Protein AF-A0A415X924-F1 (afdb_monomer_lite)

Radius of gyration: 32.76 Å; chains: 1; bounding box: 97×47×59 Å

Foldseek 3Di:
DPPPPVFQAAPPPRHTDDPPDPDNHDPVVVVVVLLVVLQVPQVVDQDDLVVSCVVSVHDSVVVVVCVVVVVHDHCDPVNPPQQQQQPVPRHRDVDDNHHPVVVVVVVVVVVVPPDDDDDDDDDDDDDDDDD

Structure (mmCIF, N/CA/C/O backbone):
data_AF-A0A415X924-F1
#
_entry.id   AF-A0A415X924-F1
#
loop_
_atom_site.group_PDB
_atom_site.id
_atom_site.type_symbol
_atom_site.label_atom_id
_atom_site.label_alt_id
_atom_site.label_comp_id
_atom_site.label_asym_id
_atom_site.label_entity_id
_atom_site.label_seq_id
_atom_site.pdbx_PDB_ins_code
_atom_site.Cartn_x
_atom_site.Cartn_y
_atom_site.Cartn_z
_atom_site.occupancy
_atom_site.B_iso_or_equiv
_atom_site.auth_seq_id
_atom_site.auth_comp_id
_atom_site.auth_asym_id
_atom_site.auth_atom_id
_atom_site.pdbx_PDB_model_num
ATOM 1 N N . MET A 1 1 ? 17.040 6.379 -45.032 1.00 43.72 1 MET A N 1
ATOM 2 C CA . MET A 1 1 ? 16.933 5.286 -44.044 1.00 43.72 1 MET A CA 1
ATOM 3 C C . MET A 1 1 ? 16.400 5.889 -42.762 1.00 43.72 1 MET A C 1
ATOM 5 O O . MET A 1 1 ? 17.136 6.604 -42.101 1.00 43.72 1 MET A O 1
ATOM 9 N N . LEU A 1 2 ? 15.118 5.691 -42.460 1.00 49.84 2 LEU A N 1
ATOM 10 C CA . LEU A 1 2 ? 14.602 5.979 -41.124 1.00 49.84 2 LEU A CA 1
ATOM 11 C C . LEU A 1 2 ? 15.023 4.797 -40.253 1.00 49.84 2 LEU A C 1
ATOM 13 O O . LEU A 1 2 ? 14.582 3.675 -40.495 1.00 49.84 2 LEU A O 1
ATOM 17 N N . MET A 1 3 ? 15.944 5.028 -39.318 1.00 52.19 3 MET A N 1
ATOM 18 C CA . MET A 1 3 ? 16.185 4.083 -38.234 1.00 52.19 3 MET A CA 1
ATOM 19 C C . MET A 1 3 ? 14.890 4.053 -37.429 1.00 52.19 3 MET A C 1
ATOM 21 O O . MET A 1 3 ? 14.551 5.029 -36.769 1.00 52.19 3 MET A O 1
ATOM 25 N N . ILE A 1 4 ? 14.112 2.981 -37.577 1.00 60.72 4 ILE A N 1
ATOM 26 C CA . ILE A 1 4 ? 12.976 2.724 -36.697 1.00 60.72 4 ILE A CA 1
ATOM 27 C C . ILE A 1 4 ? 13.609 2.379 -35.356 1.00 60.72 4 ILE A C 1
ATOM 29 O O . ILE A 1 4 ? 13.983 1.235 -35.104 1.00 60.72 4 ILE A O 1
ATOM 33 N N . GLU A 1 5 ? 13.842 3.406 -34.548 1.00 61.72 5 GLU A N 1
ATOM 34 C CA . GLU A 1 5 ? 14.256 3.249 -33.168 1.00 61.72 5 GLU A CA 1
ATOM 35 C C . GLU A 1 5 ? 13.127 2.466 -32.498 1.00 61.72 5 GLU A C 1
ATOM 37 O O . GLU A 1 5 ? 11.981 2.912 -32.465 1.00 61.72 5 GLU A O 1
ATOM 42 N N . ASN A 1 6 ? 13.408 1.221 -32.110 1.00 61.34 6 ASN A N 1
ATOM 43 C CA . ASN A 1 6 ? 12.425 0.334 -31.506 1.00 61.34 6 ASN A CA 1
ATOM 44 C C . ASN A 1 6 ? 12.168 0.837 -30.081 1.00 61.34 6 ASN A C 1
ATOM 46 O O . ASN A 1 6 ? 12.741 0.346 -29.109 1.00 61.34 6 ASN A O 1
ATOM 50 N N . THR A 1 7 ? 11.382 1.904 -29.969 1.00 69.25 7 THR A N 1
ATOM 51 C CA . THR A 1 7 ? 11.017 2.502 -28.693 1.00 69.25 7 THR A CA 1
ATOM 52 C C . THR A 1 7 ? 9.956 1.630 -28.057 1.00 69.25 7 THR A C 1
ATOM 54 O O . THR A 1 7 ? 8.775 1.717 -28.389 1.00 69.25 7 THR A O 1
ATOM 57 N N . LYS A 1 8 ? 10.390 0.757 -27.150 1.00 80.56 8 LYS A N 1
ATOM 58 C CA . LYS A 1 8 ? 9.479 0.071 -26.239 1.00 80.56 8 LYS A CA 1
ATOM 59 C C . LYS A 1 8 ? 8.839 1.110 -25.322 1.00 80.56 8 LYS A C 1
ATOM 61 O O . LYS A 1 8 ? 9.508 2.029 -24.859 1.00 80.56 8 LYS A O 1
ATOM 66 N N . GLU A 1 9 ? 7.553 0.967 -25.042 1.00 89.06 9 GLU A N 1
ATOM 67 C CA . GLU A 1 9 ? 6.809 1.853 -24.146 1.00 89.06 9 GLU A CA 1
ATOM 68 C C . GLU A 1 9 ? 6.114 1.049 -23.047 1.00 89.06 9 GLU A C 1
ATOM 70 O O . GLU A 1 9 ? 5.706 -0.094 -23.246 1.00 89.06 9 GLU A O 1
ATOM 75 N N . CYS A 1 10 ? 6.000 1.641 -21.860 1.00 90.06 10 CYS A N 1
ATOM 76 C CA . CYS A 1 10 ? 5.292 1.030 -20.744 1.00 90.06 10 CYS A CA 1
ATOM 77 C C . CYS A 1 10 ? 3.789 0.957 -21.031 1.00 90.06 10 CYS A C 1
ATOM 79 O O . CYS A 1 10 ? 3.160 1.989 -21.243 1.00 90.06 10 CYS A O 1
ATOM 81 N N . LYS A 1 11 ? 3.177 -0.220 -20.889 1.00 88.88 11 LYS A N 1
ATOM 82 C CA . LYS A 1 11 ? 1.725 -0.406 -21.087 1.00 88.88 11 LYS A CA 1
ATOM 83 C C . LYS A 1 11 ? 0.821 0.367 -20.115 1.00 88.88 11 LYS A C 1
ATOM 85 O O . LYS A 1 11 ? -0.375 0.456 -20.359 1.00 88.88 11 LYS A O 1
ATOM 90 N N . ILE A 1 12 ? 1.362 0.872 -19.003 1.00 88.50 12 ILE A N 1
ATOM 91 C CA . ILE A 1 12 ? 0.584 1.542 -17.945 1.00 88.50 12 ILE A CA 1
ATOM 92 C C . ILE A 1 12 ? 0.731 3.063 -18.024 1.00 88.50 12 ILE A C 1
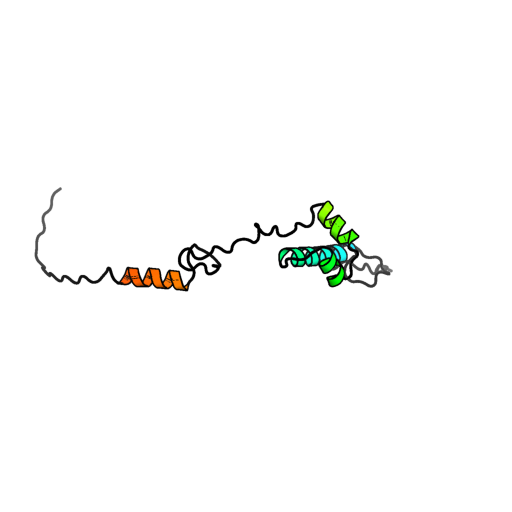ATOM 94 O O . ILE A 1 12 ? -0.259 3.785 -17.988 1.00 88.50 12 ILE A O 1
ATOM 98 N N . CYS A 1 13 ? 1.964 3.564 -18.130 1.00 91.12 13 CYS A N 1
ATOM 99 C CA . CYS A 1 13 ? 2.244 5.003 -18.125 1.00 91.12 13 CYS A CA 1
ATOM 100 C C . CYS A 1 13 ? 2.755 5.547 -19.464 1.00 91.12 13 CYS A C 1
ATOM 102 O O . CYS A 1 13 ? 3.101 6.724 -19.529 1.00 91.12 13 CYS A O 1
ATOM 104 N N . HIS A 1 14 ? 2.859 4.706 -20.501 1.00 87.81 14 HIS A N 1
ATOM 105 C CA . HIS A 1 14 ? 3.379 5.046 -21.837 1.00 87.81 14 HIS A CA 1
ATOM 106 C C . HIS A 1 14 ? 4.778 5.681 -21.837 1.00 87.81 14 HIS A C 1
ATOM 108 O O . HIS A 1 14 ? 5.211 6.305 -22.803 1.00 87.81 14 HIS A O 1
ATOM 114 N N . LYS A 1 15 ? 5.528 5.513 -20.743 1.00 86.75 15 LYS A N 1
ATOM 115 C CA . LYS A 1 15 ? 6.906 5.984 -20.649 1.00 86.75 15 LYS A CA 1
ATOM 116 C C . LYS A 1 15 ? 7.795 5.150 -21.560 1.00 86.75 15 LYS A C 1
ATOM 118 O O . LYS A 1 15 ? 7.698 3.924 -21.547 1.00 86.75 15 LYS A O 1
ATOM 123 N N . LEU A 1 16 ? 8.686 5.817 -22.285 1.00 86.62 16 LEU A N 1
ATOM 124 C CA . LEU A 1 16 ? 9.701 5.163 -23.103 1.00 86.62 16 LEU A 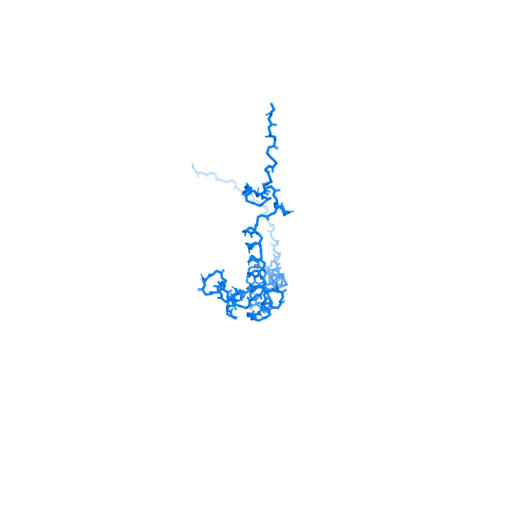CA 1
ATOM 125 C C . LEU A 1 16 ? 10.598 4.290 -22.215 1.00 86.62 16 LEU A C 1
ATOM 127 O O . LEU A 1 16 ? 11.125 4.741 -21.194 1.00 86.62 16 LEU A O 1
ATOM 131 N N . LEU A 1 17 ? 10.722 3.029 -22.602 1.00 86.00 17 LEU A N 1
ATOM 132 C CA . LEU A 1 17 ? 11.577 2.012 -22.011 1.00 86.00 17 LEU A CA 1
ATOM 133 C C . LEU A 1 17 ? 12.855 1.907 -22.846 1.00 86.00 17 LEU A C 1
ATOM 135 O O . LEU A 1 17 ? 12.849 2.146 -24.054 1.00 86.00 17 LEU A O 1
ATOM 139 N N . SER A 1 18 ? 13.959 1.532 -22.206 1.00 82.94 18 SER A N 1
ATOM 140 C CA . SER A 1 18 ? 15.211 1.259 -22.913 1.00 82.94 18 SER A CA 1
ATOM 141 C C . SER A 1 18 ? 15.020 0.125 -23.925 1.00 82.94 18 SER A C 1
ATOM 143 O O . SER A 1 18 ? 14.288 -0.825 -23.655 1.00 82.94 18 SER A O 1
ATOM 145 N N . ALA A 1 19 ? 15.721 0.182 -25.059 1.00 77.75 19 ALA A N 1
ATOM 146 C CA . ALA A 1 19 ? 15.642 -0.858 -26.092 1.00 77.75 19 ALA A CA 1
ATOM 147 C C . ALA A 1 19 ? 16.004 -2.266 -25.564 1.00 77.75 19 ALA A C 1
ATOM 149 O O . ALA A 1 19 ? 15.439 -3.260 -26.014 1.00 77.75 19 ALA A O 1
ATOM 150 N N . ASP A 1 20 ? 16.892 -2.328 -24.568 1.00 81.38 20 ASP A N 1
ATOM 151 C CA . ASP A 1 20 ? 17.341 -3.551 -23.887 1.00 81.38 20 ASP A CA 1
ATOM 152 C C . ASP A 1 20 ? 16.370 -4.047 -22.795 1.00 81.38 20 ASP A C 1
ATOM 154 O O . ASP A 1 20 ? 16.551 -5.111 -22.215 1.00 81.38 20 ASP A O 1
ATOM 158 N N . TYR A 1 21 ? 15.312 -3.292 -22.484 1.00 82.81 21 TYR A N 1
ATOM 159 C CA . TYR A 1 21 ? 14.377 -3.677 -21.433 1.00 82.81 21 TYR A CA 1
ATOM 160 C C . TYR A 1 21 ? 13.489 -4.842 -21.892 1.00 82.81 21 TYR A C 1
ATOM 162 O O . TYR A 1 21 ? 12.796 -4.750 -22.909 1.00 82.81 21 TYR A O 1
ATOM 170 N N . GLU A 1 22 ? 13.495 -5.946 -21.145 1.00 82.19 22 GLU A N 1
ATOM 171 C CA . GLU A 1 22 ? 12.747 -7.162 -21.497 1.00 82.19 22 GLU A CA 1
ATOM 172 C C . GLU A 1 22 ? 11.256 -7.107 -21.119 1.00 82.19 22 GLU A C 1
ATOM 174 O O . GLU A 1 22 ? 10.464 -7.870 -21.665 1.00 82.19 22 GLU A O 1
ATOM 179 N N . GLY A 1 23 ? 10.847 -6.200 -20.224 1.00 82.38 23 GLY A N 1
ATOM 180 C CA . GLY A 1 23 ? 9.464 -6.104 -19.745 1.00 82.38 23 GLY A CA 1
ATOM 181 C C . GLY A 1 23 ? 8.560 -5.170 -20.560 1.00 82.38 23 GLY A C 1
ATOM 182 O O . GLY A 1 23 ? 9.013 -4.246 -21.229 1.00 82.38 23 GLY A O 1
ATOM 183 N N . ASP A 1 24 ? 7.246 -5.361 -20.443 1.00 85.69 24 ASP A N 1
ATOM 184 C CA . ASP A 1 24 ? 6.233 -4.472 -21.038 1.00 85.69 24 ASP A CA 1
ATOM 185 C C . ASP A 1 24 ? 5.805 -3.308 -20.126 1.00 85.69 24 ASP A C 1
ATOM 187 O O . ASP A 1 24 ? 5.086 -2.396 -20.538 1.00 85.69 24 ASP A O 1
ATOM 191 N N . VAL A 1 25 ? 6.173 -3.364 -18.847 1.00 90.00 25 VAL A N 1
ATOM 192 C CA . VAL A 1 25 ? 5.756 -2.408 -17.818 1.00 90.00 25 VAL A CA 1
ATOM 193 C C . VAL A 1 25 ? 7.006 -1.874 -17.150 1.00 90.00 25 VAL A C 1
ATOM 195 O O . VAL A 1 25 ? 7.838 -2.660 -16.731 1.00 90.00 25 VAL A O 1
ATOM 198 N N . CYS A 1 26 ? 7.146 -0.556 -17.029 1.00 90.25 26 CYS A N 1
ATOM 199 C CA . CYS A 1 26 ? 8.325 0.036 -16.407 1.00 90.25 26 CYS A CA 1
ATOM 200 C C . CYS A 1 26 ? 8.445 -0.358 -14.922 1.00 90.25 26 CYS A C 1
ATOM 202 O O . CYS A 1 26 ? 7.424 -0.562 -14.257 1.00 90.25 26 CYS A O 1
ATOM 204 N N . PRO A 1 27 ? 9.667 -0.384 -14.358 1.00 88.19 27 PRO A N 1
ATOM 205 C CA . PRO A 1 27 ? 9.889 -0.771 -12.963 1.00 88.19 27 PRO A CA 1
ATOM 206 C C . PRO A 1 27 ? 9.076 0.073 -11.973 1.00 88.19 27 PRO A C 1
ATOM 208 O O . PRO A 1 27 ? 8.575 -0.452 -10.987 1.00 88.19 27 PRO A O 1
ATOM 211 N N . HIS A 1 28 ? 8.858 1.357 -12.277 1.00 88.81 28 HIS A N 1
ATOM 212 C CA . HIS A 1 28 ? 8.026 2.233 -11.453 1.00 88.81 28 HIS A CA 1
ATOM 213 C C . HIS A 1 28 ? 6.581 1.736 -11.361 1.00 88.81 28 HIS A C 1
ATOM 215 O O . HIS A 1 28 ? 6.042 1.601 -10.270 1.00 88.81 28 HIS A O 1
ATOM 221 N N . CYS A 1 29 ? 5.960 1.421 -12.501 1.00 90.19 29 CYS A N 1
ATOM 222 C CA . CYS A 1 29 ? 4.592 0.918 -12.527 1.00 90.19 29 CYS A CA 1
ATOM 223 C C . CYS A 1 29 ? 4.485 -0.490 -11.930 1.00 90.19 29 CYS A C 1
ATOM 225 O O . CYS A 1 29 ? 3.470 -0.801 -11.315 1.00 90.19 29 CYS A O 1
ATOM 227 N N . GLN A 1 30 ? 5.524 -1.325 -12.055 1.00 89.81 30 GLN A N 1
ATOM 228 C CA . GLN A 1 30 ? 5.560 -2.617 -11.363 1.00 89.81 30 GLN A CA 1
ATOM 229 C C . GLN A 1 30 ? 5.608 -2.451 -9.837 1.00 89.81 30 GLN A C 1
ATOM 231 O O . GLN A 1 30 ? 4.923 -3.175 -9.115 1.00 89.81 30 GLN A O 1
ATOM 236 N N . GLU A 1 31 ? 6.391 -1.495 -9.332 1.00 88.94 31 GLU A N 1
ATOM 237 C CA . GLU A 1 31 ? 6.421 -1.185 -7.900 1.00 88.94 31 GLU A CA 1
ATOM 238 C C . GLU A 1 31 ? 5.105 -0.576 -7.405 1.00 88.94 31 GLU A C 1
ATOM 240 O O . GLU A 1 31 ? 4.669 -0.895 -6.298 1.00 88.94 31 GLU A O 1
ATOM 245 N N . GLU A 1 32 ? 4.459 0.261 -8.216 1.00 88.69 32 GLU A N 1
ATOM 246 C CA . GLU A 1 32 ? 3.151 0.846 -7.907 1.00 88.69 32 GLU A CA 1
ATOM 247 C C . GLU A 1 32 ? 2.046 -0.215 -7.841 1.00 88.69 32 GLU A C 1
ATOM 249 O O . GLU A 1 32 ? 1.267 -0.228 -6.889 1.00 88.69 32 GLU A O 1
ATOM 254 N N . ASP A 1 33 ? 2.021 -1.152 -8.793 1.00 90.12 33 ASP A N 1
ATOM 255 C CA . ASP A 1 33 ? 1.108 -2.300 -8.775 1.00 90.12 33 ASP A CA 1
ATOM 256 C C . ASP A 1 33 ? 1.300 -3.148 -7.512 1.00 90.12 33 ASP A C 1
ATOM 258 O O . ASP A 1 33 ? 0.339 -3.467 -6.804 1.00 90.12 33 ASP A O 1
ATOM 262 N N . LEU A 1 34 ? 2.555 -3.470 -7.182 1.00 89.56 34 LEU A N 1
ATOM 263 C CA . LEU A 1 34 ? 2.879 -4.226 -5.977 1.00 89.56 34 LEU A CA 1
ATOM 264 C C . LEU A 1 34 ? 2.392 -3.493 -4.723 1.00 89.56 34 LEU A C 1
ATOM 266 O O . LEU A 1 34 ? 1.791 -4.101 -3.837 1.00 89.56 34 LEU A O 1
ATOM 270 N N . PHE A 1 35 ? 2.618 -2.182 -4.664 1.00 89.50 35 PHE A N 1
ATOM 271 C CA . PHE A 1 35 ? 2.142 -1.338 -3.579 1.00 89.50 35 PHE A CA 1
ATOM 272 C C . PHE A 1 35 ? 0.610 -1.349 -3.470 1.00 89.50 35 PHE A C 1
ATOM 274 O O . PHE A 1 35 ? 0.082 -1.506 -2.367 1.00 89.50 35 PHE A O 1
ATOM 281 N N . MET A 1 36 ? -0.114 -1.234 -4.588 1.00 87.31 36 MET A N 1
ATOM 282 C CA . MET A 1 36 ? -1.578 -1.291 -4.593 1.00 87.31 36 MET A CA 1
ATOM 283 C C . MET A 1 36 ? -2.095 -2.633 -4.075 1.00 87.31 36 MET A C 1
ATOM 285 O O . MET A 1 36 ? -2.988 -2.647 -3.225 1.00 87.31 36 MET A O 1
ATOM 289 N N . ARG A 1 37 ? -1.503 -3.751 -4.511 1.00 88.94 37 ARG A N 1
ATOM 290 C CA . ARG A 1 37 ? -1.873 -5.091 -4.027 1.00 88.94 37 ARG A CA 1
ATOM 291 C C . ARG A 1 37 ? -1.604 -5.266 -2.536 1.00 88.94 37 ARG A C 1
ATOM 293 O O . ARG A 1 37 ? -2.448 -5.798 -1.820 1.00 88.94 37 ARG A O 1
ATOM 300 N N . VAL A 1 38 ? -0.465 -4.775 -2.049 1.00 88.62 38 VAL A N 1
ATOM 301 C CA . VAL A 1 38 ? -0.130 -4.801 -0.616 1.00 88.62 38 VAL A CA 1
ATOM 302 C C . VAL A 1 38 ? -1.118 -3.959 0.192 1.00 88.62 38 VAL A C 1
ATOM 304 O O . VAL A 1 38 ? -1.605 -4.405 1.231 1.00 88.62 38 VAL A O 1
ATOM 307 N N . LYS A 1 39 ? -1.452 -2.757 -0.289 1.00 86.00 39 LYS A N 1
ATOM 308 C CA . LYS A 1 39 ? -2.426 -1.872 0.356 1.00 86.00 39 LYS A CA 1
ATOM 309 C C . LYS A 1 39 ? -3.809 -2.515 0.429 1.00 86.00 39 LYS A C 1
ATOM 311 O O . LYS A 1 39 ? -4.442 -2.447 1.479 1.00 86.00 39 LYS A O 1
ATOM 316 N N . ASP A 1 40 ? -4.273 -3.136 -0.652 1.00 86.81 40 ASP A N 1
ATOM 317 C CA . ASP A 1 40 ? -5.558 -3.841 -0.669 1.00 86.81 40 ASP A CA 1
ATOM 318 C C . ASP A 1 40 ? -5.565 -5.030 0.300 1.00 86.81 40 ASP A C 1
ATOM 320 O O . ASP A 1 40 ? -6.483 -5.177 1.107 1.00 86.81 40 ASP A O 1
ATOM 324 N N . TYR A 1 41 ? -4.480 -5.807 0.316 1.00 87.00 41 TYR A N 1
ATOM 325 C CA . TYR A 1 41 ? -4.324 -6.940 1.220 1.00 87.00 41 TYR A CA 1
ATOM 326 C C . TYR A 1 41 ? -4.386 -6.527 2.696 1.00 87.00 41 TYR A C 1
ATOM 328 O O . TYR A 1 41 ? -5.095 -7.167 3.475 1.00 87.00 41 TYR A O 1
ATOM 336 N N . ILE A 1 42 ? -3.708 -5.434 3.067 1.00 84.69 42 ILE A N 1
ATOM 337 C CA . ILE A 1 42 ? -3.727 -4.871 4.428 1.00 84.69 42 ILE A CA 1
ATOM 338 C C . ILE A 1 42 ? -5.099 -4.280 4.781 1.00 84.69 42 ILE A C 1
ATOM 340 O O . ILE A 1 42 ? -5.492 -4.328 5.941 1.00 84.69 42 ILE A O 1
ATOM 344 N N . ARG A 1 43 ? -5.849 -3.740 3.810 1.00 81.75 43 ARG A N 1
ATOM 345 C CA . ARG A 1 43 ? -7.207 -3.206 4.038 1.00 81.75 43 ARG A CA 1
ATOM 346 C C . ARG A 1 43 ? -8.247 -4.308 4.216 1.00 81.75 43 ARG A C 1
ATOM 348 O O . ARG A 1 43 ? -9.170 -4.148 5.010 1.00 81.75 43 ARG A O 1
ATOM 355 N N . SER A 1 44 ? -8.109 -5.398 3.470 1.00 81.81 44 SER A N 1
ATOM 356 C CA . SER A 1 44 ? -9.068 -6.506 3.463 1.00 81.81 44 SER A CA 1
ATOM 357 C C . SER A 1 44 ? -8.804 -7.545 4.557 1.00 81.81 44 SER A C 1
ATOM 359 O O . SER A 1 44 ? -9.705 -8.313 4.891 1.00 81.81 44 SER A O 1
ATOM 361 N N . ASN A 1 45 ? -7.597 -7.576 5.137 1.00 80.25 45 ASN A N 1
ATOM 362 C CA . ASN A 1 45 ? -7.194 -8.574 6.128 1.00 80.25 45 ASN A CA 1
ATOM 363 C C . ASN A 1 45 ? -6.536 -7.940 7.358 1.00 80.25 45 ASN A C 1
ATOM 365 O O . ASN A 1 45 ? -5.777 -6.982 7.261 1.00 80.25 45 ASN A O 1
ATOM 369 N N . VAL A 1 46 ? -6.746 -8.545 8.529 1.00 79.94 46 VAL A N 1
ATOM 370 C CA . VAL A 1 46 ? -6.031 -8.168 9.757 1.00 79.94 46 VAL A CA 1
ATOM 371 C C . VAL A 1 46 ? -4.660 -8.847 9.751 1.00 79.94 46 VAL A C 1
ATOM 373 O O . VAL A 1 46 ? -4.516 -9.975 10.218 1.00 79.94 46 VAL A O 1
ATOM 376 N N . VAL A 1 47 ? -3.660 -8.172 9.183 1.00 83.00 47 VAL A N 1
ATOM 377 C CA . VAL A 1 47 ? -2.297 -8.702 8.988 1.00 83.00 47 VAL A CA 1
ATOM 378 C C . VAL A 1 47 ? -1.242 -7.797 9.615 1.00 83.00 47 VAL A C 1
ATOM 380 O O . VAL A 1 47 ? -1.433 -6.589 9.736 1.00 83.00 47 VAL A O 1
ATOM 383 N N . ASN A 1 48 ? -0.111 -8.380 10.013 1.00 84.12 48 ASN A N 1
ATOM 384 C CA . ASN A 1 48 ? 1.062 -7.642 10.482 1.00 84.12 48 ASN A CA 1
ATOM 385 C C . ASN A 1 48 ? 2.119 -7.500 9.370 1.00 84.12 48 ASN A C 1
ATOM 387 O O . ASN A 1 48 ? 2.102 -8.216 8.369 1.00 84.12 48 ASN A O 1
ATOM 391 N N . GLU A 1 49 ? 3.089 -6.607 9.576 1.00 83.12 49 GLU A N 1
ATOM 392 C CA . GLU A 1 49 ? 4.193 -6.358 8.633 1.00 83.12 49 GLU A CA 1
ATOM 393 C C . GLU A 1 49 ? 4.976 -7.623 8.235 1.00 83.12 49 GLU A C 1
ATOM 395 O O . GLU A 1 49 ? 5.438 -7.727 7.101 1.00 83.12 49 GLU A O 1
ATOM 400 N N . TYR A 1 50 ? 5.077 -8.603 9.138 1.00 86.88 50 TYR A N 1
ATOM 401 C CA . TYR A 1 50 ? 5.738 -9.884 8.887 1.00 86.88 50 TYR A CA 1
ATOM 402 C C . TYR A 1 50 ? 4.939 -10.775 7.927 1.00 86.88 50 TYR A C 1
ATOM 404 O O . TYR A 1 50 ? 5.517 -11.299 6.981 1.00 86.88 50 TYR A O 1
ATOM 412 N N . MET A 1 51 ? 3.621 -10.917 8.125 1.00 86.31 51 MET A N 1
ATOM 413 C CA . MET A 1 51 ? 2.754 -11.690 7.223 1.00 86.31 51 MET A CA 1
ATOM 414 C C . MET A 1 51 ? 2.715 -11.083 5.822 1.00 86.31 51 MET A C 1
ATOM 416 O O . MET A 1 51 ? 2.727 -11.809 4.835 1.00 86.31 51 MET A O 1
ATOM 420 N N . VAL A 1 52 ? 2.687 -9.751 5.723 1.00 88.19 52 VAL A N 1
ATOM 421 C CA . VAL A 1 52 ? 2.727 -9.054 4.428 1.00 88.19 52 VAL A CA 1
ATOM 422 C C . VAL A 1 52 ? 4.065 -9.294 3.727 1.00 88.19 52 VAL A C 1
ATOM 424 O O . VAL A 1 52 ? 4.090 -9.595 2.536 1.00 88.19 52 VAL A O 1
ATOM 427 N N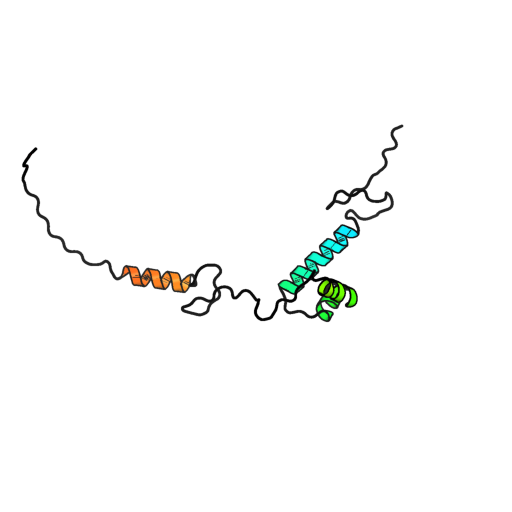 . ALA A 1 53 ? 5.174 -9.174 4.460 1.00 90.00 53 ALA A N 1
ATOM 428 C CA . ALA A 1 53 ? 6.511 -9.415 3.930 1.00 90.00 53 ALA A CA 1
ATOM 429 C C . ALA A 1 53 ? 6.673 -10.844 3.392 1.00 90.00 53 ALA A C 1
ATOM 431 O O . ALA A 1 53 ? 7.203 -11.020 2.297 1.00 90.00 53 ALA A O 1
ATOM 432 N N . ASP A 1 54 ? 6.167 -11.838 4.124 1.00 90.25 54 ASP A N 1
ATOM 433 C CA . ASP A 1 54 ? 6.177 -13.242 3.711 1.00 90.25 54 ASP A CA 1
ATOM 434 C C . ASP A 1 54 ? 5.282 -13.489 2.484 1.00 90.25 54 ASP A C 1
ATOM 436 O O . ASP A 1 54 ? 5.734 -14.046 1.483 1.00 90.25 54 ASP A O 1
ATOM 440 N N . HIS A 1 55 ? 4.048 -12.974 2.497 1.00 89.12 55 HIS A N 1
ATOM 441 C CA . HIS A 1 55 ? 3.087 -13.181 1.412 1.00 89.12 55 HIS A CA 1
ATOM 442 C C . HIS A 1 55 ? 3.553 -12.587 0.077 1.00 89.12 55 HIS A C 1
ATOM 444 O O . HIS A 1 55 ? 3.422 -13.215 -0.972 1.00 89.12 55 HIS A O 1
ATOM 450 N N . PHE A 1 56 ? 4.114 -11.377 0.110 1.00 89.69 56 PHE A N 1
ATOM 451 C CA . PHE A 1 56 ? 4.585 -10.680 -1.089 1.00 89.69 56 PHE A CA 1
ATOM 452 C C . PHE A 1 56 ? 6.076 -10.898 -1.371 1.00 89.69 56 PHE A C 1
ATOM 454 O O . PHE A 1 56 ? 6.588 -10.334 -2.337 1.00 89.69 56 PHE A O 1
ATOM 461 N N . GLN A 1 57 ? 6.772 -11.694 -0.549 1.00 90.69 57 GLN A N 1
ATOM 462 C CA . GLN A 1 57 ? 8.218 -11.939 -0.645 1.00 90.69 57 GLN A CA 1
ATOM 463 C C . GLN A 1 57 ? 9.034 -10.632 -0.709 1.00 90.69 57 GLN A C 1
ATOM 465 O O . GLN A 1 57 ? 10.004 -10.498 -1.456 1.00 90.69 57 GLN A O 1
ATOM 470 N N . ILE A 1 58 ? 8.628 -9.639 0.086 1.00 90.19 58 ILE A N 1
ATOM 471 C CA . ILE A 1 58 ? 9.288 -8.333 0.183 1.00 90.19 58 ILE A CA 1
ATOM 472 C C . ILE A 1 58 ? 9.945 -8.151 1.544 1.00 90.19 58 ILE A C 1
ATOM 474 O O . ILE A 1 58 ? 9.554 -8.731 2.549 1.00 90.19 58 ILE A O 1
ATOM 478 N N . SER A 1 59 ? 10.944 -7.274 1.607 1.00 90.56 59 SER A N 1
ATOM 479 C CA . SER A 1 59 ? 11.580 -6.938 2.881 1.00 90.56 59 SER A CA 1
ATOM 4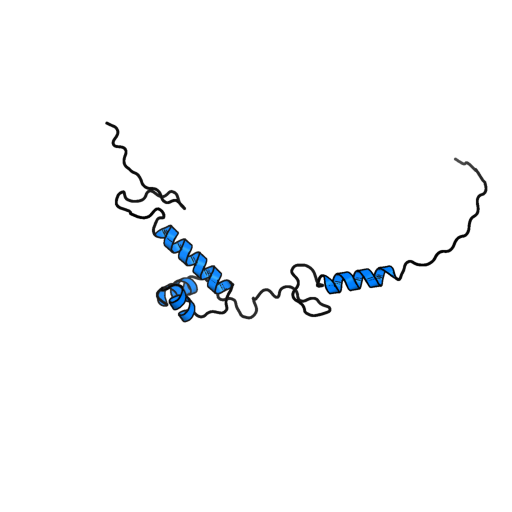80 C C . SER A 1 59 ? 10.608 -6.228 3.829 1.00 90.56 59 SER A C 1
ATOM 482 O O . SER A 1 59 ? 9.984 -5.238 3.448 1.00 90.56 59 SER A O 1
ATOM 484 N N . ILE A 1 60 ? 10.595 -6.627 5.106 1.00 88.56 60 ILE A N 1
ATOM 485 C CA . ILE A 1 60 ? 9.805 -5.975 6.172 1.00 88.56 60 ILE A CA 1
ATOM 486 C C . ILE A 1 60 ? 10.094 -4.465 6.231 1.00 88.56 60 ILE A C 1
ATOM 488 O O . ILE A 1 60 ? 9.191 -3.652 6.401 1.00 88.56 60 ILE A O 1
ATOM 492 N N . LYS A 1 61 ? 11.354 -4.062 6.007 1.00 88.94 61 LYS A N 1
ATOM 493 C CA . LYS A 1 61 ? 11.755 -2.646 5.930 1.00 88.94 61 LYS A CA 1
ATOM 494 C C . LYS A 1 61 ? 10.968 -1.861 4.872 1.00 88.94 61 LYS A C 1
ATOM 496 O O . LYS A 1 61 ? 10.636 -0.708 5.122 1.00 88.94 61 LYS A O 1
ATOM 501 N N . LYS A 1 62 ? 10.651 -2.475 3.724 1.00 88.31 62 LYS A N 1
ATOM 502 C CA . LYS A 1 62 ? 9.882 -1.841 2.640 1.00 88.31 62 LYS A CA 1
ATOM 503 C C . LYS A 1 62 ? 8.444 -1.574 3.086 1.00 88.31 62 LYS A C 1
ATOM 505 O O . LYS A 1 62 ? 7.969 -0.452 2.954 1.00 88.31 62 LYS A O 1
ATOM 510 N N . VAL A 1 63 ? 7.813 -2.560 3.728 1.00 86.50 63 VAL A N 1
ATOM 511 C CA . VAL A 1 63 ? 6.467 -2.425 4.313 1.00 86.50 63 VAL A CA 1
ATOM 512 C C . VAL A 1 63 ? 6.444 -1.339 5.392 1.00 86.50 63 VAL A C 1
ATOM 514 O O . VAL A 1 63 ? 5.594 -0.452 5.362 1.00 86.50 63 VAL A O 1
ATOM 517 N N . ARG A 1 64 ? 7.425 -1.342 6.306 1.00 86.62 64 ARG A N 1
ATOM 518 C CA . ARG A 1 64 ? 7.542 -0.318 7.358 1.00 86.62 64 ARG A CA 1
ATOM 519 C C . ARG A 1 64 ? 7.755 1.084 6.800 1.00 86.62 64 ARG A C 1
ATOM 521 O O . ARG A 1 64 ? 7.188 2.021 7.352 1.00 86.62 64 ARG A O 1
ATOM 528 N N . ASN A 1 65 ? 8.541 1.243 5.734 1.00 88.94 65 ASN A N 1
ATOM 529 C CA . ASN A 1 65 ? 8.708 2.542 5.083 1.00 88.94 65 ASN A CA 1
ATOM 530 C C . ASN A 1 65 ? 7.379 3.055 4.530 1.00 88.94 65 ASN A C 1
ATOM 532 O O . ASN A 1 65 ? 7.007 4.181 4.834 1.00 88.94 65 ASN A O 1
ATOM 536 N N . TRP A 1 66 ? 6.616 2.219 3.825 1.00 87.75 66 TRP A N 1
ATOM 537 C CA . TRP A 1 66 ? 5.311 2.622 3.297 1.00 87.75 66 TRP A CA 1
ATOM 538 C C . TRP A 1 66 ? 4.310 3.034 4.381 1.00 87.75 66 TRP A C 1
ATOM 540 O O . TRP A 1 66 ? 3.541 3.973 4.177 1.00 87.75 66 TRP A O 1
ATOM 550 N N . ILE A 1 67 ? 4.348 2.374 5.540 1.00 83.44 67 ILE A N 1
ATOM 551 C CA . ILE A 1 67 ? 3.546 2.757 6.710 1.00 83.44 67 ILE A CA 1
ATOM 552 C C . ILE A 1 67 ? 4.052 4.085 7.292 1.00 83.44 67 ILE A C 1
ATOM 554 O O . ILE A 1 67 ? 3.268 4.993 7.544 1.00 83.44 67 ILE A O 1
ATOM 558 N N . LYS A 1 68 ? 5.370 4.230 7.473 1.00 84.12 68 LYS A N 1
ATOM 559 C CA . LYS A 1 68 ? 5.993 5.438 8.037 1.00 84.12 68 LYS A CA 1
ATOM 560 C C . LYS A 1 68 ? 5.776 6.676 7.163 1.00 84.12 68 LYS A C 1
ATOM 562 O O . LYS A 1 68 ? 5.639 7.773 7.690 1.00 84.12 68 LYS A O 1
ATOM 567 N N . GLU A 1 69 ? 5.741 6.499 5.848 1.00 86.06 69 GLU A N 1
ATOM 568 C CA . GLU A 1 69 ? 5.427 7.547 4.873 1.00 86.06 69 GLU A CA 1
ATOM 569 C C . GLU A 1 69 ? 3.926 7.894 4.825 1.00 86.06 69 GLU A C 1
ATOM 571 O O . GLU A 1 69 ? 3.536 8.784 4.074 1.00 86.06 69 GLU A O 1
ATOM 576 N N . GLY A 1 70 ? 3.072 7.196 5.587 1.00 79.69 70 GLY A N 1
ATOM 577 C CA . GLY A 1 70 ? 1.621 7.409 5.596 1.00 79.69 70 GLY A CA 1
ATOM 578 C C . GLY A 1 70 ? 0.920 6.935 4.321 1.00 79.69 70 GLY A C 1
ATOM 579 O O . GLY A 1 70 ? -0.230 7.284 4.073 1.00 79.69 70 GLY A O 1
ATOM 580 N N . ARG A 1 71 ? 1.597 6.145 3.479 1.00 78.38 71 ARG A N 1
ATOM 581 C CA . ARG A 1 71 ? 1.024 5.624 2.229 1.00 78.38 71 ARG A CA 1
ATOM 582 C C . ARG A 1 71 ? 0.102 4.419 2.474 1.00 78.38 71 ARG A C 1
ATOM 584 O O . ARG A 1 71 ? -0.772 4.136 1.649 1.00 78.38 71 ARG A O 1
ATOM 591 N N . ILE A 1 72 ? 0.287 3.722 3.597 1.00 80.56 72 ILE A N 1
ATOM 592 C CA . ILE A 1 72 ? -0.508 2.569 4.040 1.00 80.56 72 ILE A CA 1
ATOM 593 C C . ILE A 1 72 ? -0.974 2.807 5.475 1.00 80.56 72 ILE A C 1
ATOM 595 O O . ILE A 1 72 ? -0.163 3.114 6.345 1.00 80.56 72 ILE A O 1
ATOM 599 N N . GLU A 1 73 ? -2.263 2.592 5.718 1.00 72.50 73 GLU A N 1
ATOM 600 C CA . GLU A 1 73 ? -2.874 2.639 7.044 1.00 72.50 73 GLU A CA 1
ATOM 601 C C . GLU A 1 73 ? -3.359 1.238 7.416 1.00 72.50 73 GLU A C 1
ATOM 603 O O . GLU A 1 73 ? -3.955 0.540 6.588 1.00 72.50 73 GLU A O 1
ATOM 608 N N . TYR A 1 74 ? -3.091 0.819 8.653 1.00 68.50 74 TYR A N 1
ATOM 609 C CA . TYR A 1 74 ? -3.720 -0.381 9.186 1.00 68.50 74 TYR A CA 1
ATOM 610 C C . TYR A 1 74 ? -5.213 -0.123 9.344 1.00 68.50 74 TYR A C 1
ATOM 612 O O . TYR A 1 74 ? -5.620 0.959 9.763 1.00 68.50 74 TYR A O 1
ATOM 620 N N . VAL A 1 75 ? -6.024 -1.139 9.055 1.00 63.53 75 VAL A N 1
ATOM 621 C CA . VAL A 1 75 ? -7.409 -1.151 9.521 1.00 63.53 75 VAL A CA 1
ATOM 622 C C . VAL A 1 75 ? -7.352 -1.141 11.042 1.00 63.53 75 VAL A C 1
ATOM 624 O O . VAL A 1 75 ? -7.005 -2.140 11.679 1.00 63.53 75 VAL A O 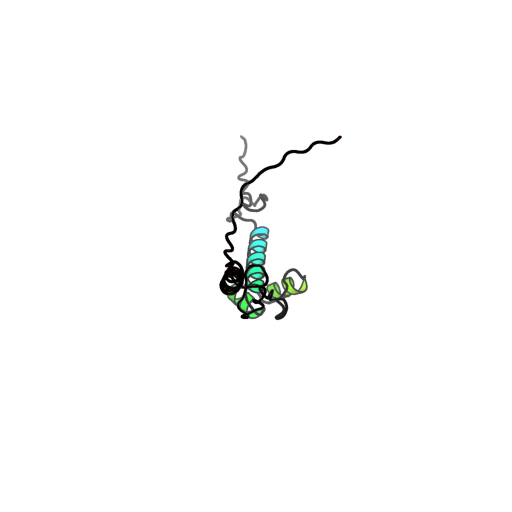1
ATOM 627 N N . GLU A 1 76 ? -7.620 0.017 11.634 1.00 55.97 76 GLU A N 1
ATOM 628 C CA . GLU A 1 76 ? -7.886 0.101 13.059 1.00 55.97 76 GLU A CA 1
ATOM 629 C C . GLU A 1 76 ? -9.060 -0.842 13.334 1.00 55.97 76 GLU A C 1
ATOM 631 O O . GLU A 1 76 ? -10.031 -0.883 12.574 1.00 55.97 76 GLU A O 1
ATOM 636 N N . LYS A 1 77 ? -8.981 -1.640 14.404 1.00 52.31 77 LYS A N 1
ATOM 637 C CA . LYS A 1 77 ? -10.046 -2.594 14.764 1.00 52.31 77 LYS A CA 1
ATOM 638 C C . LYS A 1 77 ? -11.428 -1.925 14.900 1.00 52.31 77 LYS A C 1
ATOM 640 O O . LYS A 1 77 ? -12.434 -2.619 14.817 1.00 52.31 77 LYS A O 1
ATOM 645 N N . ASP A 1 78 ? -11.464 -0.600 15.040 1.00 49.84 78 ASP A N 1
ATOM 646 C CA . ASP A 1 78 ? -12.663 0.233 15.134 1.00 49.84 78 ASP A CA 1
ATOM 647 C C . ASP A 1 78 ? -13.119 0.874 13.809 1.00 49.84 78 ASP A C 1
ATOM 649 O O . ASP A 1 78 ? -14.246 1.357 13.725 1.00 49.84 78 ASP A O 1
ATOM 653 N N . THR A 1 79 ? -12.300 0.857 12.750 1.00 45.06 79 THR A N 1
ATOM 654 C CA . THR A 1 79 ? -12.663 1.397 11.423 1.00 45.06 79 THR A CA 1
ATOM 655 C C . THR A 1 79 ? -12.968 0.311 10.401 1.00 45.06 79 THR A C 1
ATOM 657 O O . THR A 1 79 ? -13.170 0.602 9.218 1.00 45.06 79 THR A O 1
ATOM 660 N N . GLN A 1 80 ? -13.100 -0.943 10.852 1.00 46.34 80 GLN A N 1
ATOM 661 C CA . GLN A 1 80 ? -13.888 -1.926 10.127 1.00 46.34 80 GLN A CA 1
ATOM 662 C C . GLN A 1 80 ? -15.293 -1.341 10.040 1.00 46.34 80 GLN A C 1
ATOM 664 O O . GLN A 1 80 ? -16.052 -1.418 11.004 1.00 46.34 80 GLN A O 1
ATOM 669 N N . ILE A 1 81 ? -15.580 -0.673 8.917 1.00 51.06 81 ILE A N 1
ATOM 670 C CA . ILE A 1 81 ? -16.870 -0.087 8.579 1.00 51.06 81 ILE A CA 1
ATOM 671 C C . ILE A 1 81 ? -17.899 -1.103 9.032 1.00 51.06 81 ILE A C 1
ATOM 673 O O . ILE A 1 81 ? -18.021 -2.189 8.458 1.00 51.06 81 ILE A O 1
ATOM 677 N N . VAL A 1 82 ? -18.549 -0.771 10.144 1.00 52.94 82 VAL A N 1
ATOM 678 C CA . VAL A 1 82 ? -19.652 -1.522 10.699 1.00 52.94 82 VAL A CA 1
ATOM 679 C C . VAL A 1 82 ? -20.696 -1.433 9.608 1.00 52.94 82 VAL A C 1
ATOM 681 O O . VAL A 1 82 ? -21.439 -0.457 9.539 1.00 52.94 82 VAL A O 1
ATOM 684 N N . GLY A 1 83 ? -20.691 -2.413 8.698 1.00 53.66 83 GLY A N 1
ATOM 685 C CA . GLY A 1 83 ? -21.774 -2.624 7.758 1.00 53.66 83 GLY A CA 1
ATOM 686 C C . GLY A 1 83 ? -23.023 -2.573 8.609 1.00 53.66 83 GLY A C 1
ATOM 687 O O . GLY A 1 83 ? -23.128 -3.349 9.566 1.00 53.66 83 GLY A O 1
ATOM 688 N N . THR A 1 84 ? -23.844 -1.548 8.376 1.00 63.72 84 THR A N 1
ATOM 689 C CA . THR A 1 84 ? -24.866 -1.092 9.312 1.00 63.72 84 THR A CA 1
ATOM 690 C C . THR A 1 84 ? -25.613 -2.318 9.816 1.00 63.72 84 THR A C 1
ATOM 692 O O . THR A 1 84 ? -26.175 -3.090 9.043 1.00 63.72 84 THR A O 1
ATOM 695 N N . LYS A 1 85 ? -25.496 -2.623 11.108 1.00 76.31 85 LYS A N 1
ATOM 696 C CA . LYS A 1 85 ? -26.142 -3.823 11.635 1.00 76.31 85 LYS A CA 1
ATOM 697 C C . LYS A 1 85 ? -27.634 -3.546 11.649 1.00 76.31 85 LYS A C 1
ATOM 699 O O . LYS A 1 85 ? -28.064 -2.470 12.057 1.00 76.31 85 LYS A O 1
ATOM 704 N N . CYS A 1 86 ? -28.427 -4.511 11.201 1.00 82.06 86 CYS A N 1
ATOM 705 C CA . CYS A 1 86 ? -29.875 -4.411 11.243 1.00 82.06 86 CYS A CA 1
ATOM 706 C C . CYS A 1 86 ? -30.312 -4.075 12.673 1.00 82.06 86 CYS A C 1
ATOM 708 O O . CY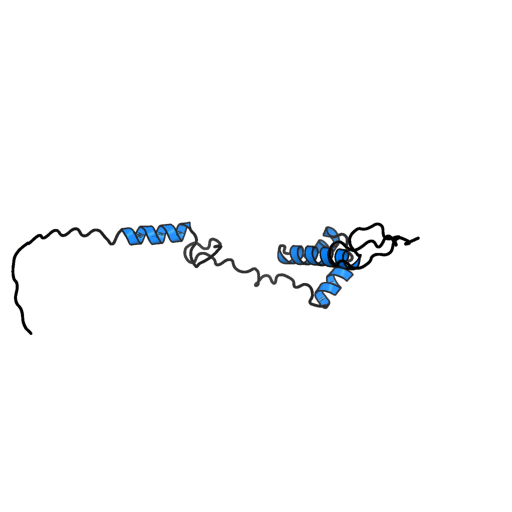S A 1 86 ? -30.061 -4.864 13.585 1.00 82.06 86 CYS A O 1
ATOM 710 N N . GLN A 1 87 ? -31.018 -2.960 12.864 1.00 79.19 87 GLN A N 1
ATOM 711 C CA . GLN A 1 87 ? -31.441 -2.498 14.192 1.00 79.19 87 GLN A CA 1
ATOM 712 C C . GLN A 1 87 ? -32.346 -3.514 14.916 1.00 79.19 87 GLN A C 1
ATOM 714 O O . GLN A 1 87 ? -32.478 -3.483 16.134 1.00 79.19 87 GLN A O 1
ATOM 719 N N . ARG A 1 88 ? -32.966 -4.440 14.171 1.00 78.81 88 ARG A N 1
ATOM 720 C CA . ARG A 1 88 ? -33.881 -5.453 14.710 1.00 78.81 88 ARG A CA 1
ATOM 721 C C . ARG A 1 88 ? -33.228 -6.802 15.021 1.00 78.81 88 ARG A C 1
ATOM 723 O O . ARG A 1 88 ? -33.699 -7.493 15.914 1.00 78.81 88 ARG A O 1
ATOM 730 N N . CYS A 1 89 ? -32.211 -7.223 14.268 1.00 83.50 89 CYS A N 1
ATOM 731 C CA . CYS A 1 89 ? -31.650 -8.580 14.393 1.00 83.50 89 CYS A CA 1
ATOM 732 C C . CYS A 1 89 ? -30.119 -8.652 14.363 1.00 83.50 89 CYS A C 1
ATOM 734 O O . CYS A 1 89 ? -29.563 -9.742 14.440 1.00 83.50 89 CYS A O 1
ATOM 736 N N . GLY A 1 90 ? -29.429 -7.523 14.207 1.00 74.06 90 GLY A N 1
ATOM 737 C CA . GLY A 1 90 ? -27.969 -7.442 14.247 1.00 74.06 90 GLY A CA 1
ATOM 738 C C . GLY A 1 90 ? -27.231 -7.972 13.012 1.00 74.06 90 GLY A C 1
ATOM 739 O O . GLY A 1 90 ? -26.012 -7.827 12.947 1.00 74.06 90 GLY A O 1
ATOM 740 N N . LYS A 1 91 ? -27.929 -8.556 12.024 1.00 80.00 91 LYS A N 1
ATOM 741 C CA . LYS A 1 91 ? -27.316 -9.020 10.764 1.00 80.00 91 LYS A CA 1
ATOM 742 C C . LYS A 1 91 ? -26.686 -7.848 9.993 1.00 80.00 91 LYS A C 1
ATOM 744 O O . LYS A 1 91 ? -27.286 -6.771 9.990 1.00 80.00 91 LYS A O 1
ATOM 749 N N . PRO A 1 92 ? -25.540 -8.041 9.318 1.00 75.25 92 PRO A N 1
ATOM 750 C CA . PRO A 1 92 ? -24.941 -6.996 8.491 1.00 75.25 92 PRO A CA 1
ATOM 751 C C . PRO A 1 92 ? -25.886 -6.629 7.341 1.00 75.25 92 PRO A C 1
ATOM 753 O O . PRO A 1 92 ? -26.505 -7.515 6.743 1.00 75.25 92 PRO A O 1
ATOM 756 N N . VAL A 1 93 ? -26.017 -5.338 7.038 1.00 75.00 93 VAL A N 1
ATOM 757 C CA . VAL A 1 93 ? -26.809 -4.860 5.896 1.00 75.00 93 VAL A CA 1
ATOM 758 C C . VAL A 1 93 ? -25.920 -4.129 4.896 1.00 75.00 93 VAL A C 1
ATOM 760 O O . VAL A 1 93 ? -24.961 -3.458 5.270 1.00 75.00 93 VAL A O 1
ATOM 763 N N . SER A 1 94 ? -26.241 -4.275 3.611 1.00 65.75 94 SER A N 1
ATOM 764 C CA . SER A 1 94 ? -25.534 -3.588 2.524 1.00 65.75 94 SER A CA 1
ATOM 765 C C . SER A 1 94 ? -25.972 -2.127 2.377 1.00 65.75 94 SER A C 1
ATOM 767 O O . SER A 1 94 ? -25.207 -1.310 1.881 1.00 65.75 94 SER A O 1
ATOM 769 N N . PHE A 1 95 ? -27.201 -1.799 2.794 1.00 57.94 95 PHE A N 1
ATOM 770 C CA . PHE A 1 95 ? -27.779 -0.456 2.746 1.00 57.94 95 PHE A CA 1
ATOM 771 C C . PHE A 1 95 ? -29.018 -0.371 3.657 1.00 57.94 95 PHE A C 1
ATOM 773 O O . PHE A 1 95 ? -29.792 -1.328 3.733 1.00 57.94 95 PHE A O 1
ATOM 780 N N . GLY A 1 96 ? -29.228 0.769 4.324 1.00 68.81 96 GLY A N 1
ATOM 781 C CA . GLY A 1 96 ? -30.377 1.015 5.208 1.00 68.81 96 GLY A CA 1
ATOM 782 C C . GLY A 1 96 ? -30.188 0.558 6.663 1.00 68.81 96 GLY A C 1
ATOM 783 O O . GLY A 1 96 ? -29.117 0.125 7.066 1.00 68.81 96 GLY A O 1
ATOM 784 N N . THR A 1 97 ? -31.237 0.682 7.483 1.00 79.69 97 THR A N 1
ATOM 785 C CA . THR A 1 97 ? -31.208 0.347 8.926 1.00 79.69 97 THR A CA 1
ATOM 786 C C . THR A 1 97 ? -31.703 -1.069 9.244 1.00 79.69 97 THR A C 1
ATOM 788 O O . THR A 1 97 ? -31.557 -1.544 10.373 1.00 79.69 97 THR A O 1
ATOM 791 N N . LEU A 1 98 ? -32.293 -1.769 8.269 1.00 79.56 98 LEU A N 1
ATOM 792 C CA . LEU A 1 98 ? -32.886 -3.099 8.428 1.00 79.56 98 LEU A CA 1
ATOM 793 C C . LEU A 1 98 ? -32.446 -4.039 7.304 1.00 79.56 98 LEU A C 1
ATOM 795 O O . LEU A 1 98 ? -32.348 -3.637 6.150 1.00 79.56 98 LEU A O 1
ATOM 799 N N . CYS A 1 99 ? -32.232 -5.316 7.634 1.00 85.12 99 CYS A N 1
ATOM 800 C CA . CYS A 1 99 ? -31.932 -6.354 6.646 1.00 85.12 99 CYS A CA 1
ATOM 801 C C . CYS A 1 99 ? -33.181 -6.697 5.803 1.00 85.12 99 CYS A C 1
ATOM 803 O O . CYS A 1 99 ? -34.303 -6.461 6.266 1.00 85.12 99 CYS A O 1
ATOM 805 N N . PRO A 1 100 ? -33.031 -7.294 4.603 1.00 82.12 100 PRO A N 1
ATOM 806 C CA . PRO A 1 100 ? -34.157 -7.610 3.714 1.00 82.12 100 PRO A CA 1
ATOM 807 C C . PRO A 1 100 ? -35.247 -8.467 4.379 1.00 82.12 100 PRO A C 1
ATOM 809 O O . PRO A 1 100 ? -36.432 -8.239 4.139 1.00 82.12 100 PRO A O 1
ATOM 812 N N . ASP A 1 101 ? -34.881 -9.390 5.273 1.00 82.56 101 ASP A N 1
ATOM 813 C CA . ASP A 1 101 ? -35.843 -10.161 6.074 1.00 82.56 101 ASP A CA 1
ATOM 814 C C . ASP A 1 101 ? -36.655 -9.281 7.033 1.00 82.56 101 ASP A C 1
ATOM 816 O O . ASP A 1 101 ? -37.886 -9.344 7.068 1.00 82.56 101 ASP A O 1
ATOM 820 N N . CYS A 1 102 ? -35.984 -8.422 7.807 1.00 83.88 102 CYS A N 1
ATOM 821 C CA . CYS A 1 102 ? -36.659 -7.538 8.756 1.00 83.88 102 CYS A CA 1
ATOM 822 C C . CYS A 1 102 ? -37.495 -6.467 8.051 1.00 83.88 102 CYS A C 1
ATOM 824 O O . CYS A 1 102 ? -38.564 -6.112 8.550 1.00 83.88 102 CYS A O 1
ATOM 826 N N . MET A 1 103 ? -37.044 -6.000 6.887 1.00 82.06 103 MET A N 1
ATOM 827 C CA . MET A 1 103 ? -37.779 -5.062 6.046 1.00 82.06 103 MET A CA 1
ATOM 828 C C . MET A 1 103 ? -39.057 -5.699 5.481 1.00 82.06 103 MET A C 1
ATOM 830 O O . MET A 1 103 ? -40.120 -5.078 5.535 1.00 82.06 103 MET A O 1
ATOM 834 N N . ARG A 1 104 ? -39.011 -6.958 5.018 1.00 81.19 104 ARG A N 1
ATOM 835 C CA . ARG A 1 104 ? -40.215 -7.697 4.585 1.00 81.19 104 ARG A CA 1
ATOM 836 C C . ARG A 1 104 ? -41.211 -7.898 5.723 1.00 81.19 104 ARG A C 1
ATOM 838 O O . ARG A 1 104 ? -42.405 -7.685 5.529 1.00 81.19 104 ARG A O 1
ATOM 845 N N . LEU A 1 105 ? -40.728 -8.242 6.916 1.00 79.44 105 LEU A N 1
ATOM 846 C CA . LEU A 1 105 ? -41.582 -8.437 8.089 1.00 79.44 105 LEU A CA 1
ATOM 847 C C . LEU A 1 105 ? -42.275 -7.136 8.529 1.00 79.44 105 LEU A C 1
ATOM 849 O O . LEU A 1 105 ? -43.427 -7.160 8.956 1.00 79.44 105 LEU A O 1
ATOM 853 N N . MET A 1 106 ? -41.594 -5.993 8.402 1.00 72.81 106 MET A N 1
ATOM 854 C CA . MET A 1 106 ? -42.171 -4.685 8.726 1.00 72.81 106 MET A CA 1
ATOM 855 C C . MET A 1 106 ? -43.270 -4.284 7.729 1.00 72.81 106 MET A C 1
ATOM 857 O O . MET A 1 106 ? -44.342 -3.843 8.137 1.00 72.81 106 MET A O 1
ATOM 861 N N . ASN A 1 107 ? -43.050 -4.527 6.433 1.00 70.62 107 ASN A N 1
ATOM 862 C CA . ASN A 1 107 ? -44.056 -4.293 5.392 1.00 70.62 107 ASN A CA 1
ATOM 863 C C . ASN A 1 107 ? -45.269 -5.233 5.513 1.00 70.62 107 ASN A C 1
ATOM 865 O O . ASN A 1 107 ? -46.396 -4.830 5.233 1.00 70.62 107 ASN A O 1
ATOM 869 N N . TYR A 1 108 ? -45.061 -6.473 5.967 1.00 65.81 108 TYR A N 1
ATOM 870 C CA . TYR A 1 108 ? -46.141 -7.439 6.170 1.00 65.81 108 TYR A CA 1
ATOM 871 C C . TYR A 1 108 ? -47.091 -7.031 7.307 1.00 65.81 108 TYR A C 1
ATOM 873 O O . TYR A 1 108 ? -48.308 -7.097 7.144 1.00 65.81 108 TYR A O 1
ATOM 881 N N . ASN A 1 109 ? -46.557 -6.538 8.430 1.00 59.91 109 ASN A N 1
ATOM 882 C CA . ASN A 1 109 ? -47.387 -6.074 9.546 1.00 59.91 109 ASN A CA 1
ATOM 883 C C . ASN A 1 109 ? -48.218 -4.828 9.197 1.00 59.91 109 ASN A C 1
ATOM 885 O O . ASN A 1 109 ? -49.325 -4.683 9.710 1.00 59.91 109 ASN A O 1
ATOM 889 N N . ASN A 1 110 ? -47.733 -3.969 8.295 1.00 57.53 110 ASN A N 1
ATOM 890 C CA . ASN A 1 110 ? -48.464 -2.772 7.868 1.00 57.53 110 ASN A CA 1
ATOM 891 C C . ASN A 1 110 ? -49.677 -3.088 6.968 1.00 57.53 110 ASN A C 1
ATOM 893 O O . ASN A 1 110 ? -50.641 -2.329 6.944 1.00 57.53 110 ASN A O 1
ATOM 897 N N . LYS A 1 111 ? -49.686 -4.237 6.274 1.00 51.16 111 LYS A N 1
ATOM 898 C CA . LYS A 1 111 ? -50.828 -4.677 5.446 1.00 51.16 111 LYS A CA 1
ATOM 899 C C . LYS A 1 111 ? -52.038 -5.177 6.243 1.00 51.16 111 LYS A C 1
ATOM 901 O O . LYS A 1 111 ? -53.099 -5.358 5.656 1.00 51.16 111 LYS A O 1
ATOM 906 N N . LYS A 1 112 ? -51.920 -5.391 7.560 1.00 48.16 112 LYS A N 1
ATOM 907 C CA . LYS A 1 112 ? -53.062 -5.790 8.407 1.00 48.16 112 LYS A CA 1
ATOM 908 C C . LYS A 1 112 ? -53.936 -4.618 8.881 1.00 48.16 112 LYS A C 1
ATOM 910 O O . LYS A 1 112 ? -54.950 -4.871 9.518 1.00 48.16 112 LYS A O 1
ATOM 915 N N . ILE A 1 113 ? -53.595 -3.369 8.550 1.00 51.72 113 ILE A N 1
ATOM 916 C CA . ILE A 1 113 ? -54.330 -2.160 8.979 1.00 51.72 113 ILE A CA 1
ATOM 917 C C . ILE A 1 113 ? -55.034 -1.507 7.772 1.00 51.72 113 ILE A C 1
ATOM 919 O O . ILE A 1 113 ? -54.991 -0.299 7.572 1.00 51.72 113 ILE A O 1
ATOM 923 N N . GLN A 1 114 ? -55.641 -2.319 6.905 1.00 48.91 114 GLN A N 1
ATOM 924 C CA . GLN A 1 114 ? -56.512 -1.843 5.822 1.00 48.91 114 GLN A CA 1
ATOM 925 C C . GLN A 1 114 ? -57.501 -2.944 5.426 1.00 48.91 114 GLN A C 1
ATOM 927 O O . GLN A 1 114 ? -57.501 -3.465 4.318 1.00 48.91 114 GLN A O 1
ATOM 932 N N . LEU A 1 115 ? -58.336 -3.335 6.387 1.00 49.19 115 LEU A N 1
ATOM 933 C CA . LEU A 1 115 ? -59.564 -4.083 6.137 1.00 49.19 115 LEU A CA 1
ATOM 934 C C . LEU A 1 115 ? -60.668 -3.482 7.006 1.00 49.19 115 LEU A C 1
ATOM 936 O O . LEU A 1 115 ? -60.997 -3.999 8.068 1.00 49.19 115 LEU A O 1
ATOM 940 N N . THR A 1 116 ? -61.237 -2.378 6.536 1.00 46.31 116 THR A N 1
ATOM 941 C CA . THR A 1 116 ? -62.626 -2.033 6.848 1.00 46.31 116 THR A CA 1
ATOM 942 C C . THR A 1 116 ? -63.360 -1.869 5.520 1.00 46.31 116 THR A C 1
ATOM 944 O O . THR A 1 116 ? -63.111 -0.889 4.817 1.00 46.31 116 THR A O 1
ATOM 947 N N . PRO A 1 117 ? -64.218 -2.822 5.129 1.00 49.19 117 PRO A N 1
ATOM 948 C CA . PRO A 1 117 ? -65.237 -2.581 4.126 1.00 49.19 117 PRO A CA 1
ATOM 949 C C . PRO A 1 117 ? -66.456 -1.985 4.843 1.00 49.19 117 PRO A C 1
ATOM 951 O O . PRO A 1 117 ? -67.068 -2.668 5.657 1.00 49.19 117 PRO A O 1
ATOM 954 N N . ASP A 1 118 ? -66.821 -0.737 4.552 1.00 43.00 118 ASP A N 1
ATOM 955 C CA . ASP A 1 118 ? -68.191 -0.276 4.801 1.00 43.00 118 ASP A CA 1
ATOM 956 C C . ASP A 1 118 ? -68.762 0.280 3.499 1.00 43.00 118 ASP A C 1
ATOM 958 O O . ASP A 1 118 ? -68.404 1.351 3.011 1.00 43.00 118 ASP A O 1
ATOM 962 N N . PHE A 1 119 ? -69.606 -0.551 2.898 1.00 51.16 119 PHE A N 1
ATOM 963 C CA . PHE A 1 119 ? -70.543 -0.172 1.861 1.00 51.16 119 PHE A CA 1
ATOM 964 C C . PHE A 1 119 ? -71.675 0.635 2.503 1.00 51.16 119 PHE A C 1
ATOM 966 O O . PHE A 1 119 ? -72.478 0.052 3.228 1.00 51.16 119 PHE A O 1
ATOM 973 N N . LYS A 1 120 ? -71.844 1.904 2.111 1.00 44.00 120 LYS A N 1
ATOM 974 C CA . LYS A 1 120 ? -73.177 2.507 1.958 1.00 44.00 120 LYS A CA 1
ATOM 975 C C . LYS A 1 120 ? -73.249 3.361 0.696 1.00 44.00 120 LYS A C 1
ATOM 977 O O . LYS A 1 120 ? -72.699 4.450 0.600 1.00 44.00 120 LYS A O 1
ATOM 982 N N . SER A 1 121 ? -73.958 2.795 -0.266 1.00 52.62 121 SER A N 1
ATOM 983 C CA . SER A 1 121 ? -74.602 3.425 -1.409 1.00 52.62 121 SER A CA 1
ATOM 984 C C . SER A 1 121 ? -75.563 4.540 -0.987 1.00 52.62 121 SER A C 1
ATOM 986 O O . SER A 1 121 ? -76.379 4.301 -0.101 1.00 52.62 121 SER A O 1
ATOM 988 N N . GLN A 1 122 ? -75.539 5.681 -1.684 1.00 44.19 122 GLN A N 1
ATOM 989 C CA . GLN A 1 122 ? -76.757 6.340 -2.170 1.00 44.19 122 GLN A CA 1
ATOM 990 C C . GLN A 1 122 ? -76.432 7.388 -3.246 1.00 44.19 122 GLN A C 1
ATOM 992 O O . GLN A 1 122 ? -75.753 8.382 -3.011 1.00 44.19 122 GLN A O 1
ATOM 997 N N . GLU A 1 123 ? -76.928 7.087 -4.439 1.00 50.22 123 GLU A N 1
ATOM 998 C CA . GLU A 1 123 ? -77.337 8.019 -5.484 1.00 50.22 123 GLU A CA 1
ATOM 999 C C . GLU A 1 123 ? -78.450 8.931 -4.930 1.00 50.22 123 GLU A C 1
ATOM 1001 O O . GLU A 1 123 ? -79.322 8.416 -4.228 1.00 50.22 123 GLU A O 1
ATOM 1006 N N . ASP A 1 124 ? -78.371 10.251 -5.156 1.00 39.31 124 ASP A N 1
ATOM 1007 C CA . ASP A 1 124 ? -79.459 11.115 -5.669 1.00 39.31 124 ASP A CA 1
ATOM 1008 C C . ASP A 1 124 ? -79.138 12.626 -5.515 1.00 39.31 124 ASP A C 1
ATOM 1010 O O . ASP A 1 124 ? -78.759 13.102 -4.447 1.00 39.31 124 ASP A O 1
ATOM 1014 N N . ASP A 1 125 ? -79.299 13.339 -6.634 1.00 49.41 125 ASP A N 1
ATOM 1015 C CA . ASP A 1 125 ? -79.827 14.704 -6.810 1.00 49.41 125 ASP A CA 1
ATOM 1016 C C . ASP A 1 125 ? -79.357 15.870 -5.900 1.00 49.41 125 ASP A C 1
ATOM 1018 O O . ASP A 1 125 ? -79.695 15.966 -4.720 1.00 49.41 125 ASP A O 1
ATOM 1022 N N . ARG A 1 126 ? -78.705 16.882 -6.507 1.00 49.09 126 ARG A N 1
ATOM 1023 C CA . ARG A 1 126 ? -79.280 18.239 -6.714 1.00 49.09 126 ARG A CA 1
ATOM 1024 C C . ARG A 1 126 ? -78.250 19.271 -7.181 1.00 49.09 126 ARG A C 1
ATOM 1026 O O . ARG A 1 126 ? -77.277 19.579 -6.499 1.00 49.09 126 ARG A O 1
ATOM 1033 N N . MET A 1 127 ? -78.550 19.893 -8.321 1.00 66.12 127 MET A N 1
ATOM 1034 C CA . MET A 1 127 ? -77.962 21.162 -8.761 1.00 66.12 127 MET A CA 1
ATOM 1035 C C . MET A 1 127 ? -78.291 22.292 -7.771 1.00 66.12 127 MET A C 1
ATOM 1037 O O . MET A 1 127 ? -79.442 22.394 -7.344 1.00 66.12 127 MET A O 1
ATOM 1041 N N . ARG A 1 128 ? -77.363 23.236 -7.544 1.00 54.69 128 ARG A N 1
ATOM 1042 C CA . ARG A 1 128 ? -77.705 24.671 -7.493 1.00 54.69 128 ARG A CA 1
ATOM 1043 C C . ARG A 1 128 ? -76.485 25.580 -7.683 1.00 54.69 128 ARG A C 1
ATOM 1045 O O . ARG A 1 128 ? -75.477 25.436 -7.005 1.00 54.69 128 ARG A O 1
ATOM 1052 N N . PHE A 1 129 ? -76.653 26.518 -8.610 1.00 51.66 129 PHE A N 1
ATOM 1053 C CA . PHE A 1 129 ? -75.827 27.690 -8.906 1.00 51.66 129 PHE A CA 1
ATOM 1054 C C . PHE A 1 129 ? -75.788 28.721 -7.761 1.00 51.66 129 PHE A C 1
ATOM 1056 O O . PHE A 1 129 ? -76.765 28.822 -7.017 1.00 51.66 129 PHE A O 1
ATOM 1063 N N . LEU A 1 130 ? -74.703 29.506 -7.710 1.00 48.75 130 LEU A N 1
ATOM 1064 C CA . LEU A 1 130 ? -74.556 30.987 -7.725 1.00 48.75 130 LEU A CA 1
ATOM 1065 C C . LEU A 1 130 ? -73.091 31.266 -7.296 1.00 48.75 130 LEU A C 1
ATOM 1067 O O . LEU A 1 130 ? -72.616 30.610 -6.375 1.00 48.75 130 LEU A O 1
ATOM 1071 N N . GLU A 1 131 ? -72.286 32.135 -7.902 1.00 45.16 131 GLU A N 1
ATOM 1072 C CA . GLU A 1 131 ? -72.489 33.344 -8.715 1.00 45.16 131 GLU A CA 1
ATOM 1073 C C . GLU A 1 131 ? -71.284 33.536 -9.658 1.00 45.16 131 GLU A C 1
ATOM 1075 O O . GLU A 1 131 ? -70.174 33.084 -9.284 1.00 45.16 131 GLU A O 1
#

pLDDT: mean 73.93, std 15.9, range [39.31, 91.12]

Sequence (131 aa):
MLMIENTKECKICHKLLSADYEGDVCPHCQEEDLFMRVKDYIRSNVVNEYMVADHFQISIKKVRNWIKEGRIEYVEKDTQIVGTKCQRCGKPVSFGTLCPDCMRLMNYNNKKIQLTPDFKSQEDDRMRFLE

Secondary structure (DSSP, 8-state):
-------EE-TTT-PEEPTT---SS-HHHHHHHHHHHHHHHHHHS---HHHHHHHHT--HHHHHHHHHTTS-----TTTS----B-TTT--B-SSSSS-HHHHHHHHHHHTTS------------------